Protein AF-A0A940AQ30-F1 (afdb_monomer_lite)

Structure (mmCIF, N/CA/C/O backbone):
data_AF-A0A940AQ30-F1
#
_entry.id   AF-A0A940AQ30-F1
#
loop_
_atom_site.group_PDB
_atom_site.id
_atom_site.type_symbol
_atom_site.label_atom_id
_atom_site.label_alt_id
_atom_site.label_comp_id
_atom_site.label_asym_id
_atom_site.label_entity_id
_atom_site.label_seq_id
_atom_site.pdbx_PDB_ins_code
_atom_site.Cartn_x
_atom_site.Cartn_y
_atom_site.Cartn_z
_atom_site.occupancy
_atom_site.B_iso_or_equiv
_atom_site.auth_seq_id
_atom_site.auth_comp_id
_atom_site.auth_asym_id
_atom_site.auth_atom_id
_atom_site.pdbx_PDB_model_num
ATOM 1 N N . ASP A 1 1 ? -5.186 6.065 -9.479 1.00 90.62 1 ASP A N 1
ATOM 2 C CA . ASP A 1 1 ? -4.462 6.786 -10.559 1.00 90.62 1 ASP A CA 1
ATOM 3 C C . ASP A 1 1 ? -4.542 6.004 -11.872 1.00 90.62 1 ASP A C 1
ATOM 5 O O . ASP A 1 1 ? -5.077 4.910 -11.863 1.00 90.62 1 ASP A O 1
ATOM 9 N N . GLN A 1 2 ? -4.038 6.540 -12.987 1.00 95.25 2 GLN A N 1
ATOM 10 C CA . GLN A 1 2 ? -4.003 5.853 -14.296 1.00 95.25 2 GLN A CA 1
ATOM 11 C C . GLN A 1 2 ? -2.634 5.244 -14.629 1.00 95.25 2 GLN A C 1
ATOM 13 O O . GLN A 1 2 ? -2.350 4.928 -15.784 1.00 95.25 2 GLN A O 1
ATOM 18 N N . GLY A 1 3 ? -1.753 5.112 -13.639 1.00 93.12 3 GLY A N 1
ATOM 19 C CA . GLY A 1 3 ? -0.457 4.485 -13.832 1.00 93.12 3 GLY A CA 1
ATOM 20 C C . GLY A 1 3 ? -0.575 2.996 -14.179 1.00 93.12 3 GLY A C 1
ATOM 21 O O . GLY A 1 3 ? -1.679 2.436 -14.294 1.00 93.12 3 GLY A O 1
ATOM 22 N N . PRO A 1 4 ? 0.571 2.313 -14.327 1.00 93.50 4 PRO A N 1
ATOM 23 C CA . PRO A 1 4 ? 0.611 0.859 -14.434 1.00 93.50 4 PRO A CA 1
ATOM 24 C C . PRO A 1 4 ? -0.192 0.190 -13.314 1.00 93.50 4 PRO A C 1
ATOM 26 O O . PRO A 1 4 ? -0.302 0.733 -12.212 1.00 93.50 4 PRO A O 1
ATOM 29 N N . ALA A 1 5 ? -0.779 -0.973 -13.602 1.00 93.50 5 ALA A N 1
ATOM 30 C CA . ALA A 1 5 ? -1.492 -1.742 -12.589 1.00 93.50 5 ALA A CA 1
ATOM 31 C C . ALA A 1 5 ? -0.542 -2.062 -11.434 1.00 93.50 5 ALA A C 1
ATOM 33 O O . ALA A 1 5 ? 0.516 -2.655 -11.637 1.00 93.50 5 ALA A O 1
ATOM 34 N N . PHE A 1 6 ? -0.924 -1.635 -10.236 1.00 88.38 6 PHE A N 1
ATOM 35 C CA . PHE A 1 6 ? -0.164 -1.871 -9.022 1.00 88.38 6 PHE A CA 1
ATOM 36 C C . PHE A 1 6 ? -1.147 -2.293 -7.944 1.00 88.38 6 PHE A C 1
ATOM 38 O O . PHE A 1 6 ? -1.873 -1.454 -7.415 1.00 88.38 6 PHE A O 1
ATOM 45 N N . ASP A 1 7 ? -1.189 -3.595 -7.661 1.00 90.81 7 ASP A N 1
ATOM 46 C CA . ASP A 1 7 ? -1.968 -4.126 -6.551 1.00 90.81 7 ASP A CA 1
ATOM 47 C C . ASP A 1 7 ? -1.136 -4.022 -5.267 1.00 90.81 7 ASP A C 1
ATOM 49 O O . ASP A 1 7 ? -0.206 -4.811 -5.068 1.00 90.81 7 ASP A O 1
ATOM 53 N N . PRO A 1 8 ? -1.438 -3.058 -4.382 1.00 86.75 8 PRO A N 1
ATOM 54 C CA . PRO A 1 8 ? 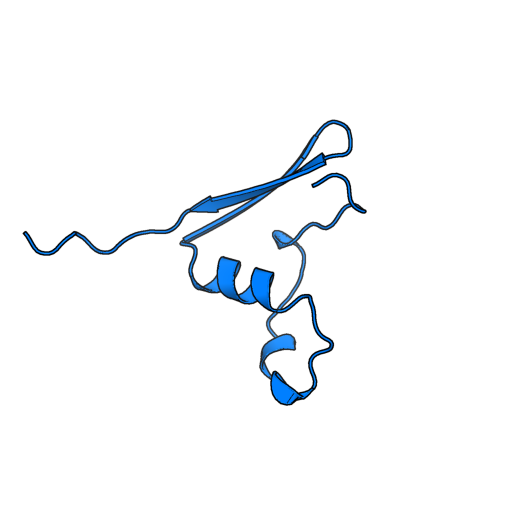-0.733 -2.951 -3.128 1.00 86.75 8 PRO A CA 1
ATOM 55 C C . PRO A 1 8 ? -0.990 -4.171 -2.248 1.00 86.75 8 PRO A C 1
ATOM 57 O O . PRO A 1 8 ? -0.077 -4.578 -1.550 1.00 86.75 8 PRO A O 1
ATOM 60 N N . THR A 1 9 ? -2.172 -4.788 -2.271 1.00 88.62 9 THR A N 1
ATOM 61 C CA . THR A 1 9 ? -2.543 -5.877 -1.350 1.00 88.62 9 THR A CA 1
ATOM 62 C C . THR A 1 9 ? -1.768 -7.168 -1.608 1.00 88.62 9 THR A C 1
ATOM 64 O O . THR A 1 9 ? -1.452 -7.883 -0.662 1.00 88.62 9 THR A O 1
ATOM 67 N N . ALA A 1 10 ? -1.382 -7.415 -2.860 1.00 87.00 10 ALA A N 1
ATOM 68 C CA . ALA A 1 10 ? -0.578 -8.569 -3.256 1.00 87.00 10 ALA A CA 1
ATOM 69 C C . ALA A 1 10 ? 0.923 -8.408 -2.948 1.00 87.00 10 ALA A C 1
ATOM 71 O O . ALA A 1 10 ? 1.696 -9.355 -3.088 1.00 87.00 10 ALA A O 1
A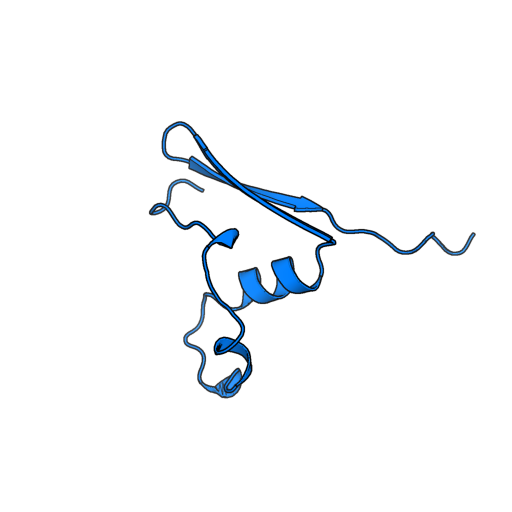TOM 72 N N . TYR A 1 11 ? 1.352 -7.202 -2.567 1.00 78.56 11 TYR A N 1
ATOM 73 C CA . TYR A 1 11 ? 2.753 -6.891 -2.319 1.00 78.56 11 TYR A CA 1
ATOM 74 C C . TYR A 1 11 ? 3.147 -7.255 -0.882 1.00 78.56 11 TYR A C 1
ATOM 76 O O . TYR A 1 11 ? 2.569 -6.719 0.068 1.00 78.56 11 TYR A O 1
ATOM 84 N N . ASP A 1 12 ? 4.140 -8.131 -0.722 1.00 75.81 12 ASP A N 1
ATOM 85 C CA . ASP A 1 12 ? 4.719 -8.456 0.584 1.00 75.81 12 ASP A CA 1
ATOM 86 C C . ASP A 1 12 ? 5.698 -7.355 1.017 1.00 75.81 12 ASP A C 1
ATOM 88 O O . ASP A 1 12 ? 6.699 -7.078 0.352 1.00 75.81 12 ASP A O 1
ATOM 92 N N . ASP A 1 13 ? 5.389 -6.698 2.133 1.00 71.50 13 ASP A N 1
ATOM 93 C CA . ASP A 1 13 ? 6.201 -5.616 2.687 1.00 71.50 13 ASP A CA 1
ATOM 94 C C . ASP A 1 13 ? 7.040 -6.063 3.901 1.00 71.50 13 ASP A C 1
ATOM 96 O O . ASP A 1 13 ? 7.774 -5.251 4.471 1.00 71.50 13 ASP A O 1
ATOM 100 N N . SER A 1 14 ? 6.978 -7.340 4.298 1.00 67.38 14 SER A N 1
ATOM 101 C CA . SER A 1 14 ? 7.696 -7.866 5.470 1.00 67.38 14 SER A CA 1
ATOM 102 C C . SER A 1 14 ? 9.224 -7.748 5.347 1.00 67.38 14 SER A C 1
ATOM 104 O O . SER A 1 14 ? 9.916 -7.492 6.336 1.00 67.38 14 SER A O 1
ATOM 106 N N . ASP A 1 15 ? 9.757 -7.813 4.125 1.00 63.75 15 ASP A N 1
ATOM 107 C CA . ASP A 1 15 ? 11.182 -7.607 3.847 1.00 63.75 15 ASP A CA 1
ATOM 108 C C . ASP A 1 15 ? 11.583 -6.129 3.758 1.00 63.75 15 ASP A C 1
ATOM 110 O O . ASP A 1 15 ? 12.754 -5.782 3.956 1.00 63.75 15 ASP A O 1
ATOM 114 N N . ARG A 1 16 ? 10.625 -5.228 3.507 1.00 63.06 16 ARG A N 1
ATOM 115 C CA . ARG A 1 16 ? 10.910 -3.812 3.252 1.00 63.06 16 ARG A CA 1
ATOM 116 C C . ARG A 1 16 ? 11.379 -3.062 4.498 1.00 63.06 16 ARG A C 1
ATOM 118 O O . ARG A 1 16 ? 12.263 -2.213 4.417 1.00 63.06 16 ARG A O 1
ATOM 125 N N . LEU A 1 17 ? 10.867 -3.412 5.672 1.00 61.59 17 LEU A N 1
ATOM 126 C CA . LEU A 1 17 ? 11.262 -2.758 6.923 1.00 61.59 17 LEU A CA 1
ATOM 127 C C . LEU A 1 17 ? 12.726 -2.988 7.315 1.00 61.59 17 LEU A C 1
ATOM 129 O O . LEU A 1 17 ? 13.282 -2.191 8.068 1.00 61.59 17 LEU A O 1
ATOM 133 N N . ARG A 1 18 ? 13.376 -4.043 6.803 1.00 61.72 18 ARG A N 1
ATOM 134 C CA . ARG A 1 18 ? 14.739 -4.400 7.222 1.00 61.72 18 ARG A CA 1
ATOM 135 C C . ARG A 1 18 ? 15.780 -3.338 6.868 1.00 61.72 18 ARG A C 1
ATOM 137 O O . ARG A 1 18 ? 16.875 -3.400 7.421 1.00 61.72 18 ARG A O 1
ATOM 144 N N . ARG A 1 19 ? 15.490 -2.402 5.949 1.00 64.62 19 ARG A N 1
ATOM 145 C CA . ARG A 1 19 ? 16.464 -1.386 5.509 1.00 64.62 19 ARG A CA 1
ATOM 146 C C . ARG A 1 19 ? 15.844 -0.076 5.023 1.00 64.62 19 ARG A C 1
ATOM 148 O O . ARG A 1 19 ? 16.195 0.363 3.929 1.00 64.62 19 ARG A O 1
ATOM 155 N N . LEU A 1 20 ? 14.981 0.559 5.820 1.00 68.00 20 LEU A N 1
ATOM 156 C CA . LEU A 1 20 ? 14.369 1.870 5.512 1.00 68.00 20 LEU A CA 1
ATOM 157 C C . LEU A 1 20 ? 15.376 2.902 4.960 1.00 68.00 20 LEU A C 1
ATOM 159 O O . LEU A 1 20 ? 15.075 3.620 4.014 1.00 68.00 20 LEU A O 1
ATOM 163 N N . GLU A 1 21 ? 16.596 2.909 5.495 1.00 72.00 21 GLU A N 1
ATOM 164 C CA . GLU A 1 21 ? 17.704 3.800 5.112 1.00 72.00 21 GLU A CA 1
ATOM 165 C C . GLU A 1 21 ? 18.216 3.592 3.675 1.00 72.00 21 GLU A C 1
ATOM 167 O O . GLU A 1 21 ? 18.786 4.501 3.082 1.00 72.00 21 GLU A O 1
ATOM 172 N N . SER A 1 22 ? 18.010 2.403 3.100 1.00 71.50 22 SER A N 1
ATOM 173 C CA . SER A 1 22 ? 18.435 2.057 1.735 1.00 71.50 22 SER A CA 1
ATOM 174 C C . SER A 1 22 ? 17.314 2.151 0.696 1.00 71.50 22 SER A C 1
ATOM 176 O O . SER A 1 22 ? 17.513 1.769 -0.461 1.00 71.50 22 SER A O 1
ATOM 178 N N . PHE A 1 23 ? 16.125 2.622 1.090 1.00 71.38 23 PHE A N 1
ATOM 179 C CA . PHE A 1 23 ? 14.991 2.695 0.174 1.00 71.38 23 PHE A CA 1
ATOM 180 C C . PHE A 1 23 ? 15.259 3.711 -0.918 1.00 71.38 23 PHE A C 1
ATOM 182 O O . PHE A 1 23 ? 15.614 4.860 -0.660 1.00 71.38 23 PHE A O 1
ATOM 189 N N . GLN A 1 24 ? 15.016 3.290 -2.156 1.00 69.50 24 GLN A N 1
ATOM 190 C CA . GLN A 1 24 ? 14.825 4.251 -3.226 1.00 69.50 24 GLN A CA 1
ATOM 191 C C . GLN A 1 24 ? 13.591 5.102 -2.890 1.00 69.50 24 GLN A C 1
ATOM 193 O O . GLN A 1 24 ? 12.596 4.554 -2.405 1.00 69.50 24 GLN A O 1
ATOM 198 N N . PRO A 1 25 ? 13.629 6.423 -3.121 1.00 68.19 25 PRO A N 1
ATOM 199 C CA . PRO A 1 25 ? 12.456 7.270 -2.966 1.00 68.19 25 PRO A CA 1
ATOM 200 C C . PRO A 1 25 ? 11.259 6.711 -3.748 1.00 68.19 25 PRO A C 1
ATOM 202 O O . PRO A 1 25 ? 11.340 6.483 -4.954 1.00 68.19 25 PRO A O 1
ATOM 205 N N . GLY A 1 26 ? 10.146 6.492 -3.044 1.00 66.19 26 GLY A N 1
ATOM 206 C CA . GLY A 1 26 ? 8.950 5.831 -3.574 1.00 66.19 26 GLY A CA 1
ATOM 207 C C . GLY A 1 26 ? 8.751 4.414 -3.021 1.00 66.19 26 GLY A C 1
ATOM 208 O O . GLY A 1 26 ? 9.689 3.671 -2.766 1.00 66.19 26 GLY A O 1
ATOM 209 N N . GLY A 1 27 ? 7.495 4.026 -2.789 1.00 69.00 27 GLY A N 1
ATOM 210 C CA . GLY A 1 27 ? 7.139 2.654 -2.394 1.00 69.00 27 GLY A CA 1
ATOM 211 C C . GLY A 1 27 ? 7.050 2.366 -0.890 1.00 69.00 27 GLY A C 1
ATOM 212 O O . GLY A 1 27 ? 6.466 1.353 -0.532 1.00 69.00 27 GLY A O 1
ATOM 213 N N . ALA A 1 28 ? 7.521 3.249 -0.003 1.00 76.50 28 ALA A N 1
ATOM 214 C CA . ALA A 1 28 ? 7.335 3.083 1.449 1.00 76.50 28 ALA A CA 1
ATOM 215 C C . ALA A 1 28 ? 5.965 3.583 1.956 1.00 76.50 28 ALA A C 1
ATOM 217 O O . ALA A 1 28 ? 5.450 3.095 2.958 1.00 76.50 28 ALA A O 1
ATOM 218 N N . GLY A 1 29 ? 5.342 4.535 1.251 1.00 80.94 29 GLY A N 1
ATOM 219 C CA . GLY A 1 29 ? 4.063 5.119 1.676 1.00 80.94 29 GLY A CA 1
ATOM 220 C C . GLY A 1 29 ? 2.922 4.101 1.733 1.00 80.94 29 GLY A C 1
ATOM 221 O O . GLY A 1 29 ? 2.098 4.152 2.638 1.00 80.94 29 GLY A O 1
ATOM 222 N N . ILE A 1 30 ? 2.900 3.129 0.817 1.00 82.44 30 ILE A N 1
ATOM 223 C CA . ILE A 1 30 ? 1.857 2.099 0.811 1.00 82.44 30 ILE A CA 1
ATOM 224 C C . ILE A 1 30 ? 1.983 1.135 1.992 1.00 82.44 30 ILE A C 1
ATOM 226 O O . ILE A 1 30 ? 0.972 0.725 2.555 1.00 82.44 30 ILE A O 1
ATOM 230 N N . PHE A 1 31 ? 3.215 0.834 2.407 1.00 83.62 31 PHE A N 1
ATOM 231 C CA . PHE A 1 31 ? 3.470 0.052 3.608 1.00 83.62 31 PHE A CA 1
ATOM 232 C C . PHE A 1 31 ? 2.926 0.776 4.850 1.00 83.62 31 PHE A C 1
ATOM 234 O O . PHE A 1 31 ? 2.230 0.170 5.665 1.00 83.62 31 PHE A O 1
ATOM 241 N N . LEU A 1 32 ? 3.170 2.088 4.959 1.00 84.56 32 LEU A N 1
ATOM 242 C CA . LEU A 1 32 ? 2.621 2.900 6.047 1.00 84.56 32 LEU A CA 1
ATOM 243 C C . LEU A 1 32 ? 1.086 2.862 6.053 1.00 84.56 32 LEU A C 1
ATOM 245 O O . LEU A 1 32 ? 0.489 2.617 7.097 1.00 84.56 32 LEU A O 1
ATOM 249 N N . VAL A 1 33 ? 0.451 3.045 4.889 1.00 88.31 33 VAL A N 1
ATOM 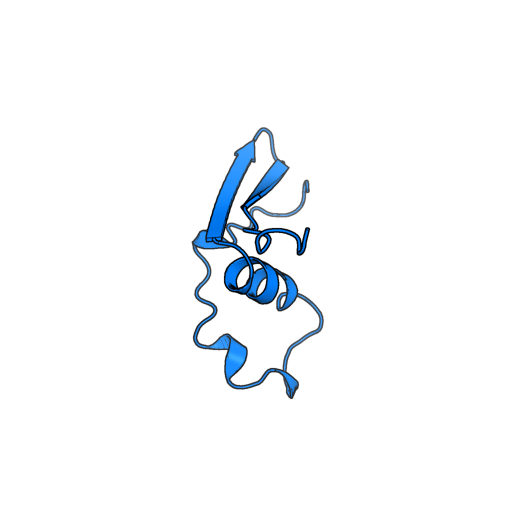250 C CA . VAL A 1 33 ? -1.014 2.983 4.755 1.00 88.31 33 VAL A CA 1
ATOM 251 C C . VAL A 1 33 ? -1.548 1.632 5.225 1.00 88.31 33 VAL A C 1
ATOM 253 O O . VAL A 1 33 ? -2.456 1.608 6.048 1.00 88.31 33 VAL A O 1
ATOM 256 N N . LYS A 1 34 ? -0.969 0.514 4.773 1.00 87.81 34 LYS A N 1
ATOM 257 C CA . LYS A 1 34 ? -1.373 -0.830 5.219 1.00 87.81 34 LYS A CA 1
ATOM 258 C C . LYS A 1 34 ? -1.202 -1.039 6.719 1.00 87.81 34 LYS A C 1
ATOM 260 O O . LYS A 1 34 ? -2.031 -1.695 7.327 1.00 87.81 34 LYS A O 1
ATOM 265 N N . THR A 1 35 ? -0.134 -0.492 7.296 1.00 86.50 35 THR A N 1
ATOM 266 C CA . THR A 1 35 ? 0.169 -0.645 8.726 1.00 86.50 35 THR A CA 1
ATOM 267 C C . THR A 1 35 ? -0.834 0.100 9.601 1.00 86.50 35 THR A C 1
ATOM 269 O O . THR A 1 35 ? -1.207 -0.393 10.659 1.00 86.50 35 THR A O 1
ATOM 272 N N . LEU A 1 36 ? -1.255 1.294 9.178 1.00 89.06 36 LEU A N 1
ATOM 273 C CA . LEU A 1 36 ? -2.172 2.132 9.953 1.00 89.06 36 LEU A CA 1
ATOM 274 C C . LEU A 1 36 ? -3.650 1.798 9.708 1.00 89.06 36 LEU A C 1
ATOM 276 O O . LEU A 1 36 ? -4.499 2.154 10.520 1.00 89.06 36 LEU A O 1
ATOM 280 N N . SER A 1 37 ? -3.965 1.156 8.584 1.00 92.25 37 SER A N 1
ATOM 281 C CA . SER A 1 37 ? -5.339 0.832 8.195 1.00 92.25 37 SER A CA 1
ATOM 282 C C . SER A 1 37 ? -5.779 -0.513 8.754 1.00 92.25 37 SER A C 1
ATOM 284 O O . SER A 1 37 ? -5.019 -1.476 8.732 1.00 92.25 37 SER A O 1
ATOM 286 N N . SER A 1 38 ? -7.038 -0.611 9.178 1.00 93.62 38 SER A N 1
ATOM 287 C CA . SER A 1 38 ? -7.648 -1.892 9.549 1.00 93.62 38 SER A CA 1
ATOM 288 C C . SER A 1 38 ? -7.945 -2.759 8.324 1.00 93.62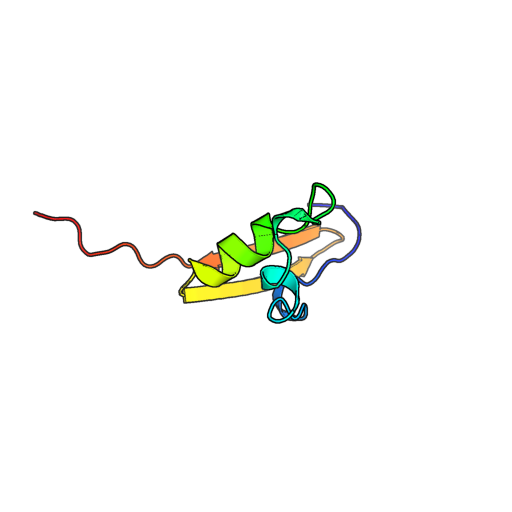 38 SER A C 1
ATOM 290 O O . SER A 1 38 ? -7.945 -3.986 8.408 1.00 93.62 38 SER A O 1
ATOM 292 N N . SER A 1 39 ? -8.154 -2.138 7.159 1.00 94.25 39 SER A N 1
ATOM 293 C CA . SER A 1 39 ? -8.231 -2.847 5.881 1.00 94.25 39 SER A CA 1
ATOM 294 C C . SER A 1 39 ? -7.741 -2.001 4.710 1.00 94.25 39 SER A C 1
ATOM 296 O O . SER A 1 39 ? -7.846 -0.772 4.716 1.00 94.25 39 SER A O 1
ATOM 298 N N . VAL A 1 40 ? -7.223 -2.682 3.685 1.00 93.94 40 VAL A N 1
ATOM 299 C CA . VAL A 1 40 ? -6.875 -2.103 2.386 1.00 93.94 40 VAL A CA 1
ATOM 300 C C . VAL A 1 40 ? -7.452 -2.991 1.290 1.00 93.94 40 VAL A C 1
ATOM 302 O O . VAL A 1 40 ? -7.269 -4.205 1.313 1.00 93.94 40 VAL A O 1
ATOM 305 N N . ALA A 1 41 ? -8.128 -2.381 0.323 1.00 95.56 41 ALA A N 1
ATOM 306 C CA . ALA A 1 41 ? -8.663 -3.044 -0.856 1.00 95.56 41 ALA A CA 1
ATOM 307 C C . ALA A 1 41 ? -8.165 -2.350 -2.124 1.00 95.56 41 ALA A C 1
ATOM 309 O O . ALA A 1 41 ? -7.980 -1.130 -2.155 1.00 95.56 41 ALA A O 1
ATOM 310 N N . TYR A 1 42 ? -7.982 -3.137 -3.178 1.00 95.50 42 TYR A N 1
ATOM 311 C CA . TYR A 1 42 ? -7.577 -2.662 -4.491 1.00 95.50 42 TYR A CA 1
ATOM 312 C C . TYR A 1 42 ? -8.534 -3.170 -5.563 1.00 95.50 42 TYR A C 1
ATOM 314 O O . TYR A 1 42 ? -9.004 -4.306 -5.510 1.00 95.50 42 TYR A O 1
ATOM 322 N N . ARG A 1 43 ? -8.795 -2.321 -6.555 1.00 96.88 43 ARG A N 1
ATOM 323 C CA . ARG A 1 43 ? -9.441 -2.708 -7.807 1.00 96.88 43 ARG A CA 1
ATOM 324 C C . ARG A 1 43 ? -8.859 -1.923 -8.976 1.00 96.88 43 ARG A C 1
ATOM 326 O O . ARG A 1 43 ? -8.334 -0.819 -8.804 1.00 96.88 43 ARG A O 1
ATOM 333 N N . ARG A 1 44 ? -8.984 -2.505 -10.167 1.00 96.88 44 ARG A N 1
ATOM 334 C CA . ARG A 1 44 ? -8.634 -1.875 -11.438 1.00 96.88 44 ARG A CA 1
ATOM 335 C C . ARG A 1 44 ? -9.910 -1.685 -12.253 1.00 96.88 44 ARG A C 1
ATOM 337 O O . ARG A 1 44 ? -10.429 -2.664 -12.776 1.00 96.88 44 ARG A O 1
ATOM 344 N N . ASP A 1 45 ? -10.351 -0.441 -12.401 1.00 95.44 45 ASP A N 1
ATOM 345 C CA . ASP A 1 45 ? -11.573 -0.096 -13.140 1.00 95.44 45 AS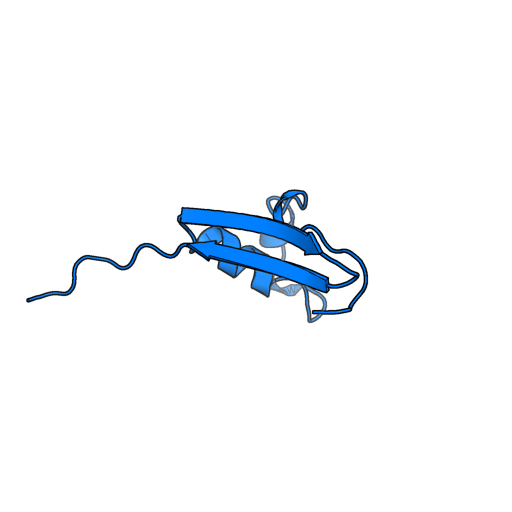P A CA 1
ATOM 346 C C . ASP A 1 45 ? -11.213 0.805 -14.321 1.00 95.44 45 ASP A C 1
ATOM 348 O O . ASP A 1 45 ? -10.618 1.859 -14.119 1.00 95.44 45 ASP A O 1
ATOM 352 N N . ASP A 1 46 ? -11.525 0.401 -15.555 1.00 94.62 46 ASP A N 1
ATOM 353 C CA . ASP A 1 46 ? -11.323 1.213 -16.770 1.00 94.62 46 ASP A CA 1
ATOM 354 C C . ASP A 1 46 ? -9.933 1.872 -16.877 1.00 94.62 46 ASP A C 1
ATOM 356 O O . ASP A 1 46 ? -9.771 3.034 -17.251 1.00 94.62 46 ASP A O 1
ATOM 360 N N . GLY A 1 47 ? -8.890 1.123 -16.507 1.00 94.69 47 GLY A N 1
ATOM 361 C CA . GLY A 1 47 ? -7.510 1.612 -16.537 1.00 94.69 47 GLY A CA 1
ATOM 362 C C . GLY A 1 47 ? -7.091 2.449 -15.323 1.00 94.69 47 GLY A C 1
ATOM 363 O O . GLY A 1 47 ? -5.950 2.903 -15.287 1.00 94.69 47 GLY A O 1
ATOM 364 N N . TRP A 1 48 ? -7.946 2.596 -14.312 1.00 97.00 48 TRP A N 1
ATOM 365 C CA . TRP A 1 48 ? -7.645 3.278 -13.058 1.00 97.00 48 TRP A CA 1
ATOM 366 C C . TRP A 1 48 ? -7.323 2.300 -11.930 1.00 97.00 48 TRP A C 1
ATOM 368 O O . TRP A 1 48 ? -8.113 1.419 -11.607 1.00 97.00 48 TRP A O 1
ATOM 378 N N . ASN A 1 49 ? -6.180 2.501 -11.276 1.00 94.94 49 ASN A N 1
ATOM 379 C CA . ASN A 1 49 ? -5.909 1.997 -9.936 1.00 94.94 49 ASN A CA 1
ATOM 380 C C . ASN A 1 49 ? -6.830 2.711 -8.936 1.00 94.94 49 ASN A C 1
ATOM 382 O O . ASN A 1 49 ? -6.754 3.938 -8.790 1.00 94.94 49 ASN A O 1
ATOM 386 N N . ALA A 1 50 ? -7.654 1.954 -8.220 1.00 95.62 50 ALA A N 1
ATOM 387 C CA . ALA A 1 50 ? -8.446 2.451 -7.105 1.00 95.62 50 ALA A CA 1
ATOM 388 C C . ALA A 1 50 ? -8.059 1.691 -5.834 1.00 95.62 50 ALA A C 1
ATOM 390 O O . ALA A 1 50 ? -8.150 0.466 -5.772 1.00 95.62 50 ALA A O 1
ATOM 391 N N . VAL A 1 51 ? -7.617 2.439 -4.823 1.00 93.19 51 VAL A N 1
ATOM 392 C CA . VAL A 1 51 ? -7.246 1.911 -3.508 1.00 93.19 51 VAL A CA 1
ATOM 393 C C . VAL A 1 51 ? -8.205 2.485 -2.479 1.00 93.19 51 VAL A C 1
ATOM 395 O O . VAL A 1 51 ? -8.444 3.692 -2.446 1.00 93.19 51 VAL A O 1
ATOM 398 N N . THR A 1 52 ? -8.761 1.620 -1.642 1.00 95.88 52 THR A N 1
ATOM 399 C CA . THR A 1 52 ? -9.577 2.004 -0.491 1.00 95.88 52 THR A CA 1
ATOM 400 C C . THR A 1 52 ? -8.869 1.545 0.769 1.00 95.88 52 THR A C 1
ATOM 402 O O . THR A 1 52 ? -8.448 0.396 0.849 1.00 95.88 52 THR A O 1
ATOM 405 N N . ALA A 1 53 ? -8.735 2.444 1.738 1.00 94.06 53 ALA A N 1
ATOM 406 C CA . ALA A 1 53 ? -8.162 2.163 3.044 1.00 94.06 53 ALA A CA 1
ATOM 407 C C . ALA A 1 53 ? -9.168 2.571 4.121 1.00 94.06 53 ALA A C 1
ATOM 409 O O . ALA A 1 53 ? -9.746 3.657 4.042 1.00 94.06 53 ALA A O 1
ATOM 410 N N . VAL A 1 54 ? -9.388 1.699 5.102 1.00 96.00 54 VAL A N 1
ATOM 411 C CA . VAL A 1 54 ? -10.231 1.990 6.267 1.00 96.00 54 VAL A CA 1
ATOM 412 C C . VAL A 1 54 ? -9.318 2.230 7.455 1.00 96.00 54 VAL A C 1
ATOM 414 O O . VAL A 1 54 ? -8.530 1.358 7.816 1.00 96.00 54 VAL A O 1
ATOM 417 N N . LEU A 1 55 ? -9.420 3.418 8.046 1.00 93.31 55 LEU A N 1
ATOM 418 C CA . LEU A 1 55 ? -8.701 3.786 9.257 1.00 93.31 55 LEU A CA 1
ATOM 419 C C . LEU A 1 55 ? -9.688 3.794 10.421 1.00 93.31 55 LEU A C 1
ATOM 421 O O . LEU A 1 55 ? -10.708 4.483 10.363 1.00 93.31 55 LEU A O 1
ATOM 425 N N . GLU A 1 56 ? -9.378 3.053 11.476 1.00 90.38 56 GLU A N 1
ATOM 426 C CA . GLU A 1 56 ? -10.120 3.148 12.727 1.00 90.38 56 GLU A CA 1
ATOM 427 C C . GLU A 1 56 ? -9.507 4.266 13.556 1.00 90.38 56 GLU A C 1
ATOM 429 O O . GLU A 1 56 ? -8.367 4.182 14.013 1.00 90.38 56 GLU A O 1
ATOM 434 N N . LEU A 1 57 ? -10.257 5.353 13.703 1.00 83.88 57 LEU A N 1
ATOM 435 C CA . LEU A 1 57 ? -9.869 6.411 14.616 1.00 83.88 57 LEU A CA 1
ATOM 436 C C . LEU A 1 57 ? -10.212 5.963 16.038 1.00 83.88 57 LEU A C 1
ATOM 438 O O . LEU A 1 57 ? -11.288 5.391 16.246 1.00 83.88 57 LEU A O 1
ATOM 442 N N . PRO A 1 58 ? -9.337 6.224 17.022 1.00 82.31 58 PRO A N 1
ATOM 443 C CA . PRO A 1 58 ? -9.708 6.019 18.409 1.00 82.31 58 PRO A CA 1
ATOM 444 C C . PRO A 1 58 ? -10.981 6.827 18.714 1.00 82.31 58 PRO A C 1
ATOM 446 O O . PRO A 1 58 ? -11.191 7.884 18.105 1.00 82.31 58 PRO A O 1
ATOM 449 N N . PRO A 1 59 ? -11.837 6.353 19.637 1.00 82.44 59 PRO A N 1
ATOM 450 C CA . PRO A 1 59 ? -12.961 7.145 20.112 1.00 82.44 59 PRO A CA 1
ATOM 451 C C . PRO A 1 59 ? -12.440 8.521 20.524 1.00 82.44 59 PRO A C 1
ATOM 453 O O . PRO A 1 59 ? -11.462 8.601 21.269 1.00 82.44 59 PRO A O 1
ATOM 456 N N . GLY A 1 60 ? -13.040 9.591 20.001 1.00 76.56 60 GLY A N 1
ATOM 457 C CA . GLY A 1 60 ? -12.655 10.941 20.401 1.00 76.56 60 GLY A CA 1
ATOM 458 C C . GLY A 1 60 ? -12.809 11.077 21.913 1.00 76.56 60 GLY A C 1
ATOM 459 O O . GLY A 1 60 ? -13.842 10.676 22.452 1.00 76.56 60 GLY A O 1
ATOM 460 N N . GLU A 1 61 ? -11.785 11.598 22.593 1.00 63.25 61 GLU A N 1
ATOM 461 C CA . GLU A 1 61 ? -11.946 12.063 23.972 1.00 63.25 61 GLU A CA 1
ATOM 462 C C . GLU A 1 61 ? -13.078 13.101 23.971 1.00 63.25 61 GLU A C 1
ATOM 464 O O . GLU A 1 61 ? -12.995 14.115 23.274 1.00 63.25 61 GLU A O 1
ATOM 469 N N . ALA A 1 62 ? -14.174 12.767 24.656 1.00 54.75 62 ALA A N 1
ATOM 470 C CA . ALA A 1 62 ? -15.343 13.624 24.827 1.00 54.75 62 ALA A CA 1
ATOM 471 C C . ALA A 1 62 ? -15.090 14.710 25.877 1.00 54.75 62 ALA 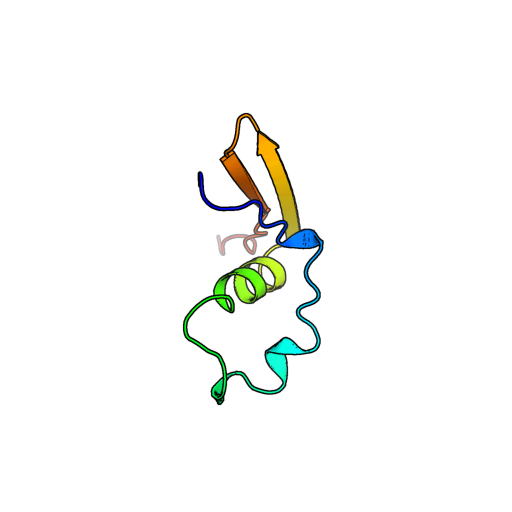A C 1
ATOM 473 O O . ALA A 1 62 ? -14.380 14.414 26.867 1.00 54.75 62 ALA A O 1
#

Secondary structure (DSSP, 8-state):
--SS---STT---TTGGGGGGGPPSSSHHHHHHHHH-SEEEEEEETTEEEEEEE--PPPP--

pLDDT: mean 83.36, std 11.92, range [54.75, 97.0]

Radius of gyration: 14.1 Å; chains: 1; bounding box: 34×22×42 Å

Sequence (62 aa):
DQGPAFDPTAYDDSDRLRRLESFQPGGAGIFLVKTLSSSVAYRRDDGWNAVTAVLELPPGEA

Foldseek 3Di:
DLDPDDDLVPDDCVVVVVCVPPDDPDDVVSVVQCVQFPDWDWDQDPSDTDIDTHGDDDDPDD